Protein AF-A0A9D4JFH5-F1 (afdb_monomer_lite)

Sequence (151 aa):
MKYNIVRPLDNI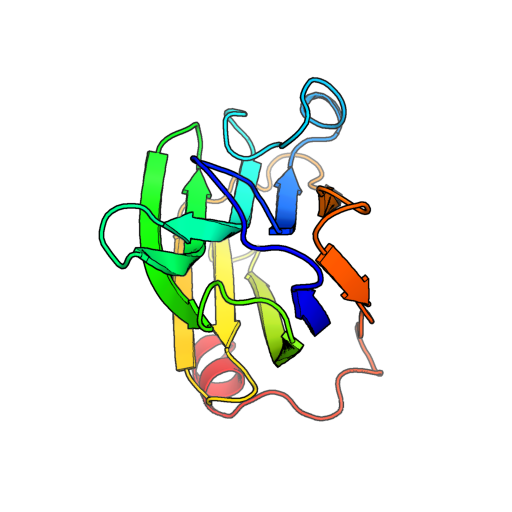NFVFEVAVSRRGDIDHNYYVYDQPNAWSFCGQHCDDHKQVCVWCRQNGYNLAHLPLSLNTSGTVLNRTFGFLLDTDRHAFSVFDVTRNRALHTFTEVDYSAGLWPVFGCHWPSKVKLEMALLTGKDISQLGEVVQQNGA

Foldseek 3Di:
DKKFFQAFDDDFFWAKKKKKFDPVQPPPDLDRLLPQQIWIWTWTQDPVVRAIKIFTGHNHDTDFIDHDWGRHHGDMDDWDKDWDDDPPQLKIWIAGLVVLGTGDIDGNNDVVDDIDIDMHGDDVVGMDDDDDDADDPRCPDDRPNNVVVVD

pLDDT: mean 90.67, std 9.84, range [46.12, 97.81]

Radius of gyration: 15.11 Å; chains: 1; bounding box: 34×38×38 Å

Structure (mmCIF, N/CA/C/O backbone):
data_AF-A0A9D4JFH5-F1
#
_entry.id   AF-A0A9D4JFH5-F1
#
loop_
_atom_site.group_PDB
_atom_site.id
_atom_site.type_symbol
_atom_site.label_atom_id
_atom_site.label_alt_id
_atom_site.label_comp_id
_atom_site.label_asym_id
_atom_site.label_entity_id
_atom_site.label_seq_id
_atom_site.pdbx_PDB_ins_code
_atom_site.Cartn_x
_atom_site.Cartn_y
_atom_site.Cartn_z
_atom_site.occupancy
_atom_site.B_iso_or_equiv
_atom_site.auth_seq_id
_atom_site.auth_comp_id
_atom_site.auth_asym_id
_atom_site.auth_atom_id
_atom_site.pdbx_PDB_model_num
ATOM 1 N N . MET A 1 1 ? -4.722 -7.928 6.842 1.00 90.69 1 MET A N 1
ATOM 2 C CA . MET A 1 1 ? -4.348 -6.720 7.607 1.00 90.69 1 MET A CA 1
ATOM 3 C C . MET A 1 1 ? -5.520 -6.280 8.465 1.00 90.69 1 MET A C 1
ATOM 5 O O . MET A 1 1 ? -6.624 -6.106 7.955 1.00 90.69 1 MET A O 1
ATOM 9 N N . LYS A 1 2 ? -5.276 -6.061 9.755 1.00 94.56 2 LYS A N 1
ATOM 10 C CA . LYS A 1 2 ? -6.262 -5.526 10.692 1.00 94.56 2 LYS A CA 1
ATOM 11 C C . LYS A 1 2 ? -5.688 -4.295 11.375 1.00 94.56 2 LYS A C 1
ATOM 13 O O . LYS A 1 2 ? -4.565 -4.355 11.859 1.00 94.56 2 LYS A O 1
ATOM 18 N N . TYR A 1 3 ? -6.445 -3.206 11.455 1.00 95.62 3 TYR A N 1
ATOM 19 C CA . TYR A 1 3 ? -6.070 -2.102 12.336 1.00 95.62 3 TYR A CA 1
ATOM 20 C C . TYR A 1 3 ? -7.234 -1.571 13.151 1.00 95.62 3 TYR A C 1
ATOM 22 O O . TYR A 1 3 ? -8.400 -1.717 12.787 1.00 95.62 3 TYR A O 1
ATOM 30 N N . ASN A 1 4 ? -6.884 -0.923 14.254 1.00 97.00 4 ASN A N 1
ATOM 31 C CA . ASN A 1 4 ? -7.772 -0.165 15.108 1.00 97.00 4 ASN A CA 1
ATOM 32 C C . ASN A 1 4 ? -7.215 1.250 15.307 1.00 97.00 4 ASN A C 1
ATOM 34 O O . ASN A 1 4 ? -6.053 1.417 15.684 1.00 97.00 4 ASN A O 1
ATOM 38 N N . ILE A 1 5 ? -8.054 2.255 15.065 1.00 96.81 5 ILE A N 1
ATOM 39 C CA . ILE A 1 5 ? -7.758 3.649 15.397 1.00 96.81 5 ILE A CA 1
ATOM 40 C C . ILE A 1 5 ? -8.104 3.850 16.870 1.00 96.81 5 ILE A C 1
ATOM 42 O O . ILE A 1 5 ? -9.270 3.873 17.249 1.00 96.81 5 ILE A O 1
ATOM 46 N N . VAL A 1 6 ? -7.085 4.008 17.707 1.00 96.94 6 VAL A N 1
ATOM 47 C CA . VAL A 1 6 ? -7.230 4.292 19.141 1.00 96.94 6 VAL A CA 1
ATOM 48 C C . VAL A 1 6 ? -7.473 5.782 19.357 1.00 96.94 6 VAL A C 1
ATOM 50 O O . VAL A 1 6 ? -8.272 6.171 20.207 1.00 96.94 6 VAL A O 1
ATOM 53 N N . ARG A 1 7 ? -6.814 6.633 18.566 1.00 95.50 7 ARG A N 1
ATOM 54 C CA . ARG A 1 7 ? -7.006 8.088 18.565 1.00 95.50 7 ARG A CA 1
ATOM 55 C C . ARG A 1 7 ? -7.058 8.591 17.126 1.00 95.50 7 ARG A C 1
ATOM 57 O O . ARG A 1 7 ? -6.285 8.072 16.320 1.00 95.50 7 ARG A O 1
ATOM 64 N N . PRO A 1 8 ? -7.909 9.583 16.808 1.00 93.81 8 PRO A N 1
ATOM 65 C CA . PRO A 1 8 ? -7.945 10.170 15.477 1.00 93.81 8 PRO A CA 1
ATOM 66 C C . PRO A 1 8 ? -6.552 10.604 15.018 1.00 93.81 8 PRO A C 1
ATOM 68 O O . PRO A 1 8 ? -5.754 11.149 15.788 1.00 93.81 8 PRO A O 1
ATOM 71 N N . LEU A 1 9 ? -6.265 10.318 13.758 1.00 92.94 9 LEU A N 1
ATOM 72 C CA . LEU A 1 9 ? -5.077 10.784 13.065 1.00 92.94 9 LEU A CA 1
ATOM 73 C C . LEU A 1 9 ? -5.242 12.271 12.752 1.00 92.94 9 LEU A C 1
ATOM 75 O O . LEU A 1 9 ? -6.346 12.721 12.450 1.00 92.94 9 LEU A O 1
ATOM 79 N N . ASP A 1 10 ? -4.150 13.017 12.820 1.00 87.50 10 ASP A N 1
ATOM 80 C CA . ASP A 1 10 ? -4.083 14.410 12.387 1.00 87.50 10 ASP A CA 1
ATOM 81 C C . ASP A 1 10 ? -3.111 14.512 11.209 1.00 87.50 10 ASP A C 1
ATOM 83 O O . ASP A 1 10 ? -2.289 13.619 10.995 1.00 87.50 10 ASP A O 1
ATOM 87 N N . ASN A 1 11 ? -3.206 15.591 10.430 1.00 82.31 11 ASN A N 1
ATOM 88 C CA . ASN A 1 11 ? -2.299 15.858 9.312 1.00 82.31 11 ASN A CA 1
ATOM 89 C C . ASN A 1 11 ? -2.137 14.639 8.374 1.00 82.31 11 ASN A C 1
ATOM 91 O O . ASN A 1 11 ? -3.008 13.780 8.247 1.00 82.31 11 ASN A O 1
ATOM 95 N N . ILE A 1 12 ? -0.972 14.532 7.744 1.00 77.81 12 ILE A N 1
ATOM 96 C CA . ILE A 1 12 ? -0.580 13.483 6.801 1.00 77.81 12 ILE A CA 1
ATOM 97 C C . ILE A 1 12 ? 0.012 12.287 7.592 1.00 77.81 12 ILE A C 1
ATOM 99 O O . ILE A 1 12 ? 1.104 11.789 7.331 1.00 77.81 12 ILE A O 1
ATOM 103 N N . ASN A 1 13 ? -0.677 11.825 8.645 1.00 85.12 13 ASN A N 1
ATOM 104 C CA . ASN A 1 13 ? -0.245 10.659 9.427 1.00 85.12 13 ASN A CA 1
ATOM 105 C C . ASN A 1 13 ? -0.471 9.350 8.641 1.00 85.12 13 ASN A C 1
ATOM 107 O O . ASN A 1 13 ? -1.605 8.995 8.306 1.00 85.12 13 ASN A O 1
ATOM 111 N N . PHE A 1 14 ? 0.611 8.608 8.387 1.00 90.56 14 PHE A N 1
ATOM 112 C CA . PHE A 1 14 ? 0.567 7.246 7.844 1.00 90.56 14 PHE A CA 1
ATOM 113 C C . PHE A 1 14 ? -0.006 6.252 8.856 1.00 90.56 14 PHE A C 1
ATOM 115 O O . PHE A 1 14 ? 0.190 6.389 10.048 1.00 90.56 14 PHE A O 1
ATOM 122 N N . VAL A 1 15 ? -0.697 5.224 8.397 1.00 94.81 15 VAL A N 1
ATOM 123 C CA . VAL A 1 15 ? -1.150 4.089 9.213 1.00 94.81 15 VAL A CA 1
ATOM 124 C C . VAL A 1 15 ? -0.210 2.9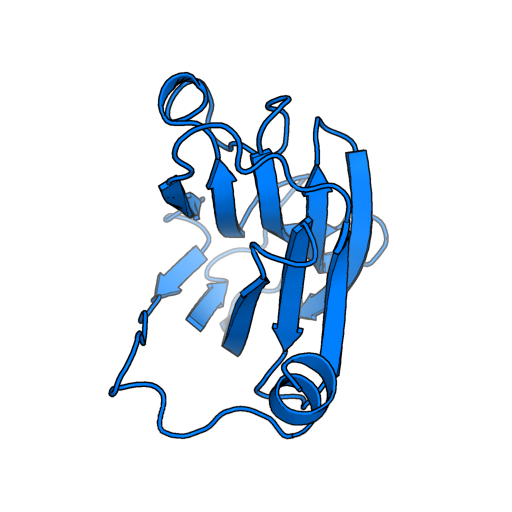18 8.971 1.00 94.81 15 VAL A C 1
ATOM 126 O O . VAL A 1 15 ? 0.315 2.319 9.909 1.00 94.81 15 VAL A O 1
ATOM 129 N N . PHE A 1 16 ? 0.026 2.635 7.694 1.00 95.31 16 PHE A N 1
ATOM 130 C CA . PHE A 1 16 ? 0.882 1.562 7.232 1.00 95.31 16 PHE A CA 1
ATOM 131 C C . PHE A 1 16 ? 1.479 1.888 5.866 1.00 95.31 16 PHE A C 1
ATOM 133 O O . PHE A 1 16 ? 0.913 2.691 5.121 1.00 95.31 16 PHE A O 1
ATOM 140 N N . GLU A 1 17 ? 2.550 1.188 5.518 1.00 95.50 17 GLU A N 1
ATOM 141 C CA . GLU A 1 17 ? 3.143 1.163 4.186 1.00 95.50 17 GLU A CA 1
ATOM 142 C C . GLU A 1 17 ? 3.454 -0.287 3.795 1.00 95.50 17 GLU A C 1
ATOM 144 O O . GLU A 1 17 ? 3.934 -1.070 4.610 1.00 95.50 17 GLU A O 1
ATOM 149 N N . VAL A 1 18 ? 3.155 -0.655 2.554 1.00 96.38 18 VAL A N 1
ATOM 150 C CA . VAL A 1 18 ? 3.622 -1.878 1.905 1.00 96.38 18 VAL A CA 1
ATOM 151 C C . VAL A 1 18 ? 4.214 -1.465 0.571 1.00 96.38 18 VAL A C 1
ATOM 153 O O . VAL A 1 18 ? 3.518 -0.879 -0.255 1.00 96.38 18 VAL A O 1
ATOM 156 N N . ALA A 1 19 ? 5.488 -1.747 0.351 1.00 96.12 19 ALA A N 1
ATOM 157 C CA . ALA A 1 19 ? 6.176 -1.302 -0.851 1.00 96.12 19 ALA A CA 1
ATOM 158 C C . ALA A 1 19 ? 7.162 -2.352 -1.353 1.00 96.12 19 ALA A C 1
ATOM 160 O O . ALA A 1 19 ? 7.481 -3.319 -0.660 1.00 96.12 19 ALA A O 1
ATOM 161 N N . VAL A 1 20 ? 7.668 -2.131 -2.560 1.00 96.50 20 VAL A N 1
ATOM 162 C CA . VAL A 1 20 ? 8.887 -2.774 -3.051 1.00 96.50 20 VAL A CA 1
ATOM 163 C C . VAL A 1 20 ? 9.898 -1.687 -3.368 1.00 96.50 20 VAL A C 1
ATOM 165 O O . VAL A 1 20 ? 9.542 -0.676 -3.973 1.00 96.50 20 VAL A O 1
ATOM 168 N N . SER A 1 21 ? 11.130 -1.862 -2.894 1.00 96.25 21 SER A N 1
ATOM 169 C CA . SER A 1 21 ? 12.177 -0.848 -3.032 1.00 96.25 21 SER A CA 1
ATOM 170 C C . SER A 1 21 ? 13.572 -1.458 -3.165 1.00 96.25 21 SER A C 1
ATOM 172 O O . SER A 1 21 ? 13.792 -2.642 -2.884 1.00 96.25 21 SER A O 1
ATOM 174 N N . ARG A 1 22 ? 14.542 -0.649 -3.591 1.00 94.75 22 ARG A N 1
ATOM 175 C CA . ARG A 1 22 ? 15.962 -1.011 -3.557 1.00 94.75 22 ARG A CA 1
ATOM 176 C C . ARG A 1 22 ? 16.445 -1.046 -2.115 1.00 94.75 22 ARG A C 1
ATOM 178 O O . ARG A 1 22 ? 16.057 -0.226 -1.294 1.00 94.75 22 ARG A O 1
ATOM 185 N N . ARG A 1 23 ? 17.375 -1.956 -1.813 1.00 93.62 23 ARG A N 1
ATOM 186 C CA . ARG A 1 23 ? 17.942 -2.071 -0.459 1.00 93.62 23 ARG A CA 1
ATOM 187 C C . ARG A 1 23 ? 18.556 -0.762 0.041 1.00 93.62 23 ARG A C 1
ATOM 189 O O . ARG A 1 23 ? 18.445 -0.466 1.220 1.00 93.62 23 ARG A O 1
ATOM 196 N N . GLY A 1 24 ? 19.208 -0.022 -0.854 1.00 91.88 24 GLY A N 1
ATOM 197 C CA . GLY A 1 24 ? 19.840 1.255 -0.534 1.00 91.88 24 GLY A CA 1
ATOM 198 C C . GLY A 1 24 ? 18.862 2.405 -0.311 1.00 91.88 24 GLY A C 1
ATOM 199 O O . GLY A 1 24 ? 19.313 3.451 0.109 1.00 91.88 24 GLY A O 1
ATOM 200 N N . ASP A 1 25 ? 17.568 2.224 -0.570 1.00 91.81 25 ASP A N 1
ATOM 201 C CA . ASP A 1 25 ? 16.541 3.257 -0.393 1.00 91.81 25 ASP A CA 1
ATOM 202 C C . ASP A 1 25 ? 15.711 3.012 0.891 1.00 91.81 25 ASP A C 1
ATOM 204 O O . ASP A 1 25 ? 14.837 3.799 1.249 1.00 91.81 25 ASP A O 1
ATOM 208 N N . ILE A 1 26 ? 15.959 1.901 1.594 1.00 93.06 26 ILE A N 1
ATOM 209 C CA . ILE A 1 26 ? 15.233 1.490 2.804 1.00 93.06 26 ILE A CA 1
ATOM 210 C C . ILE A 1 26 ? 15.922 2.074 4.047 1.00 93.06 26 ILE A C 1
ATOM 212 O O . ILE A 1 26 ? 17.142 2.200 4.089 1.00 93.06 26 ILE A O 1
ATOM 216 N N . ASP A 1 27 ? 15.131 2.420 5.065 1.00 88.25 27 ASP A N 1
ATOM 217 C CA . ASP A 1 27 ? 15.565 2.967 6.364 1.00 88.25 27 ASP A CA 1
ATOM 218 C C . ASP A 1 27 ? 16.255 4.347 6.317 1.00 88.25 27 ASP A C 1
ATOM 220 O O . ASP A 1 27 ? 16.785 4.818 7.323 1.00 88.25 27 ASP A O 1
ATOM 224 N N . HIS A 1 28 ? 16.205 5.045 5.180 1.00 87.19 28 HIS A N 1
ATOM 225 C CA . HIS A 1 28 ? 16.680 6.430 5.066 1.00 87.19 28 HIS A CA 1
ATOM 226 C C . HIS A 1 28 ? 15.701 7.461 5.641 1.00 87.19 28 HIS A C 1
ATOM 228 O O . HIS A 1 28 ? 16.118 8.534 6.071 1.00 87.19 28 HIS A O 1
ATOM 234 N N . ASN A 1 29 ? 14.410 7.131 5.662 1.00 85.44 29 ASN A N 1
ATOM 235 C CA . ASN A 1 29 ? 13.317 7.969 6.146 1.00 85.44 29 ASN A CA 1
ATOM 236 C C . ASN A 1 29 ? 12.257 7.100 6.839 1.00 85.44 29 ASN A C 1
ATOM 238 O O . ASN A 1 29 ? 12.330 5.873 6.846 1.00 85.44 29 ASN A O 1
ATOM 242 N N . TYR A 1 30 ? 11.227 7.740 7.401 1.00 85.88 30 TYR A N 1
ATOM 243 C CA . TYR A 1 30 ? 10.083 7.038 7.995 1.00 85.88 30 TYR A CA 1
ATOM 244 C C . TYR A 1 30 ? 9.235 6.253 6.985 1.00 85.88 30 TYR A C 1
ATOM 246 O O . TYR A 1 30 ? 8.366 5.503 7.411 1.00 85.88 30 TYR A O 1
ATOM 254 N N . TYR A 1 31 ? 9.428 6.461 5.687 1.00 89.94 31 TYR A N 1
ATOM 255 C CA . TYR A 1 31 ? 8.698 5.823 4.596 1.00 89.94 31 TYR A CA 1
ATOM 256 C C . TYR A 1 31 ? 9.598 5.741 3.365 1.00 89.94 31 TYR A C 1
ATOM 258 O O . TYR A 1 31 ? 10.596 6.460 3.291 1.00 89.94 31 TYR A O 1
ATOM 266 N N . VAL A 1 32 ? 9.229 4.901 2.396 1.00 93.94 32 VAL A N 1
ATOM 267 C CA . VAL A 1 32 ? 9.999 4.740 1.150 1.00 93.94 32 VAL A CA 1
ATOM 268 C C . VAL A 1 32 ? 9.336 5.361 -0.075 1.00 93.94 32 VAL A C 1
ATOM 270 O O . VAL A 1 32 ? 9.988 5.467 -1.103 1.00 93.94 32 VAL A O 1
ATOM 273 N N . TYR A 1 33 ? 8.067 5.785 -0.019 1.00 91.00 33 TYR A N 1
ATOM 274 C CA . TYR A 1 33 ? 7.351 6.260 -1.219 1.00 91.00 33 TYR A CA 1
ATOM 275 C C . TYR A 1 33 ? 7.997 7.455 -1.951 1.00 91.00 33 TYR A C 1
ATOM 277 O O . TYR A 1 33 ? 7.675 7.696 -3.117 1.00 91.00 33 TYR A O 1
ATOM 285 N N . ASP A 1 34 ? 8.838 8.240 -1.272 1.00 92.38 34 ASP A N 1
ATOM 286 C CA . ASP A 1 34 ? 9.562 9.382 -1.841 1.00 92.38 34 ASP A CA 1
ATOM 287 C C . ASP A 1 34 ? 10.881 8.985 -2.515 1.00 92.38 34 ASP A C 1
ATOM 289 O O . ASP A 1 34 ? 11.504 9.811 -3.178 1.00 92.38 34 ASP A O 1
ATOM 293 N N . GLN A 1 35 ? 11.289 7.723 -2.380 1.00 93.94 35 GLN A N 1
ATOM 294 C CA . GLN A 1 35 ? 12.510 7.215 -2.976 1.00 93.94 35 GLN A CA 1
ATOM 295 C C . GLN A 1 35 ? 12.304 6.931 -4.472 1.00 93.94 35 GLN A C 1
ATOM 297 O O . GLN A 1 35 ? 11.244 6.429 -4.868 1.00 93.94 35 GLN A O 1
ATOM 302 N N . PRO A 1 36 ? 13.315 7.195 -5.321 1.00 90.50 36 PRO A N 1
ATOM 303 C CA . PRO A 1 36 ? 13.188 7.042 -6.770 1.00 90.50 36 PRO A CA 1
ATOM 304 C C . PRO A 1 36 ? 12.825 5.625 -7.221 1.00 90.50 36 PRO A C 1
ATOM 306 O O . PRO A 1 36 ? 12.092 5.461 -8.194 1.00 90.50 36 PRO A O 1
ATOM 309 N N . ASN A 1 37 ? 13.313 4.606 -6.509 1.00 92.62 37 ASN A N 1
ATOM 310 C CA . ASN A 1 37 ? 13.132 3.202 -6.874 1.00 92.62 37 ASN A CA 1
ATOM 311 C C . ASN A 1 37 ? 12.172 2.476 -5.927 1.00 92.62 37 ASN A C 1
ATOM 313 O O . ASN A 1 37 ? 12.379 1.300 -5.618 1.00 92.62 37 ASN A O 1
ATOM 317 N N . ALA A 1 38 ? 11.152 3.186 -5.441 1.00 95.44 38 ALA A N 1
ATOM 318 C CA . ALA A 1 38 ? 10.128 2.636 -4.571 1.00 95.44 38 ALA A CA 1
ATOM 319 C C . ALA A 1 38 ? 8.736 2.744 -5.198 1.00 95.44 38 ALA A C 1
ATOM 321 O O . ALA A 1 38 ? 8.309 3.809 -5.648 1.00 95.44 38 ALA A O 1
ATOM 322 N N . TRP A 1 39 ? 7.998 1.638 -5.138 1.00 97.25 39 TRP A N 1
ATOM 323 C CA . TRP A 1 39 ? 6.584 1.568 -5.498 1.00 97.25 39 TRP A CA 1
ATOM 324 C C . TRP A 1 39 ? 5.795 1.214 -4.248 1.00 97.25 39 TRP A C 1
ATOM 326 O O . TRP A 1 39 ? 5.930 0.113 -3.709 1.00 97.25 39 TRP A O 1
ATOM 336 N N . SER A 1 40 ? 5.017 2.173 -3.756 1.00 97.44 40 S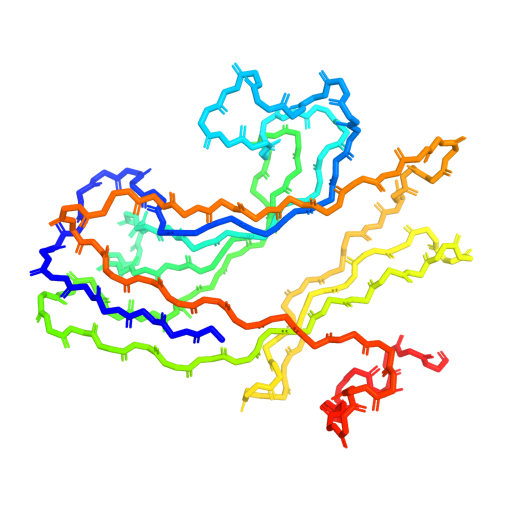ER A N 1
ATOM 337 C CA . SER A 1 40 ? 4.453 2.142 -2.410 1.00 97.44 40 SER A CA 1
ATOM 338 C C . SER A 1 40 ? 2.933 2.155 -2.423 1.00 97.44 40 SER A C 1
ATOM 340 O O . SER A 1 40 ? 2.295 2.979 -3.078 1.00 97.44 40 SER A O 1
ATOM 342 N N . PHE A 1 41 ? 2.351 1.247 -1.650 1.00 97.81 41 PHE A N 1
ATOM 343 C CA . PHE A 1 41 ? 0.950 1.223 -1.279 1.00 97.81 41 PHE A CA 1
ATOM 344 C C . PHE A 1 41 ? 0.823 1.517 0.215 1.00 97.81 41 PHE A C 1
ATOM 346 O O . PHE A 1 41 ? 1.342 0.781 1.051 1.00 97.81 41 PHE A O 1
ATOM 353 N N . CYS A 1 42 ? 0.105 2.568 0.590 1.00 96.56 42 CYS A N 1
ATOM 354 C CA . CYS A 1 42 ? 0.044 2.992 1.985 1.00 96.56 42 CYS A CA 1
ATOM 355 C C . CYS A 1 42 ? -1.353 3.422 2.414 1.00 96.56 42 CYS A C 1
ATOM 357 O O . CYS A 1 42 ? -2.162 3.888 1.616 1.00 96.56 42 CYS A O 1
ATOM 359 N N . GLY A 1 43 ? -1.641 3.264 3.704 1.00 96.25 43 GLY A N 1
ATOM 360 C CA . GLY A 1 43 ? -2.818 3.837 4.347 1.00 96.25 43 GLY A CA 1
ATOM 361 C C . GLY A 1 43 ? -2.436 5.126 5.055 1.00 96.25 43 GLY A C 1
ATOM 362 O O . GLY A 1 43 ? -1.442 5.152 5.774 1.00 96.25 43 GLY A O 1
ATOM 363 N N . GLN A 1 44 ? -3.217 6.188 4.892 1.00 95.31 44 GLN A N 1
ATOM 364 C CA . GLN A 1 44 ? -2.921 7.491 5.484 1.00 95.31 44 GLN A CA 1
ATOM 365 C C . GLN A 1 44 ? -4.191 8.320 5.681 1.00 95.31 44 GLN A C 1
ATOM 367 O O . GLN A 1 44 ? -5.139 8.211 4.901 1.00 95.31 44 GLN A O 1
ATOM 372 N N . HIS A 1 45 ? -4.201 9.175 6.705 1.00 95.50 45 HIS A N 1
ATOM 373 C CA . HIS A 1 45 ? -5.225 10.208 6.833 1.00 95.50 45 HIS A CA 1
ATOM 374 C C . HIS A 1 45 ? -5.199 11.166 5.633 1.00 95.50 45 HIS A C 1
ATOM 376 O O . HIS A 1 45 ? -4.169 11.743 5.297 1.00 95.50 45 HIS A O 1
ATOM 382 N N . CYS A 1 46 ? -6.344 11.299 4.971 1.00 94.69 46 CYS A N 1
ATOM 383 C CA . CYS A 1 46 ? -6.535 12.134 3.798 1.00 94.69 46 CYS A CA 1
ATOM 384 C C . CYS A 1 46 ? -7.346 13.367 4.175 1.00 94.69 46 CYS A C 1
ATOM 386 O O . CYS A 1 46 ? -8.496 13.248 4.606 1.00 94.69 46 CYS A O 1
ATOM 388 N N . ASP A 1 47 ? -6.766 14.543 3.951 1.00 90.50 47 ASP A N 1
ATOM 389 C CA . ASP A 1 47 ? -7.424 15.809 4.253 1.00 90.50 47 ASP A CA 1
ATOM 390 C C . ASP A 1 47 ? -8.590 16.120 3.309 1.00 90.50 47 ASP A C 1
ATOM 392 O O . ASP A 1 47 ? -9.525 16.792 3.738 1.00 90.50 47 ASP A O 1
ATOM 396 N N . ASP A 1 48 ? -8.597 15.600 2.082 1.00 91.12 48 ASP A N 1
ATOM 397 C CA . ASP A 1 48 ? -9.702 15.821 1.137 1.00 91.12 48 ASP A CA 1
ATOM 398 C C . ASP A 1 48 ? -10.961 15.070 1.576 1.00 91.12 48 ASP A C 1
ATOM 400 O O . ASP A 1 48 ? -12.061 15.616 1.613 1.00 91.12 48 ASP A O 1
ATOM 404 N N . HIS A 1 49 ? -10.790 13.809 1.974 1.00 94.25 49 HIS A N 1
ATOM 405 C CA . HIS A 1 49 ? -11.894 12.936 2.357 1.00 94.25 49 HIS A CA 1
ATOM 406 C C . HIS A 1 49 ? -12.186 12.923 3.865 1.00 94.25 49 HIS A C 1
ATOM 408 O O . HIS A 1 49 ? -13.147 12.280 4.288 1.00 94.25 49 HIS A O 1
ATOM 414 N N . LYS A 1 50 ? -11.343 13.568 4.684 1.00 93.12 50 LYS A N 1
ATOM 415 C CA . LYS A 1 50 ? -11.413 13.575 6.161 1.00 93.12 50 LYS A CA 1
ATOM 416 C C . LYS A 1 50 ? -11.468 12.172 6.782 1.00 93.12 50 LYS A C 1
ATOM 418 O O . LYS A 1 50 ? -12.129 11.936 7.793 1.00 93.12 50 LYS A O 1
ATOM 423 N N . GLN A 1 51 ? -10.781 11.216 6.163 1.00 96.06 51 GLN A N 1
ATOM 424 C CA . GLN A 1 51 ? -10.812 9.803 6.543 1.00 96.06 51 GLN A CA 1
ATOM 425 C C . GLN A 1 51 ? -9.489 9.113 6.191 1.00 96.06 51 GLN A C 1
ATOM 427 O O . GLN A 1 51 ? -8.627 9.711 5.548 1.00 96.06 51 GLN A O 1
ATOM 432 N N . VAL A 1 52 ? -9.307 7.852 6.586 1.00 97.06 52 VAL A N 1
ATOM 433 C CA . VAL A 1 52 ? -8.153 7.068 6.126 1.00 97.06 52 VAL A CA 1
ATOM 434 C C . VAL A 1 52 ? -8.395 6.653 4.680 1.00 97.06 52 VAL A C 1
ATOM 436 O O . VAL A 1 52 ? -9.421 6.046 4.368 1.00 97.06 52 VAL A O 1
ATOM 439 N N . CYS A 1 53 ? -7.447 6.964 3.804 1.00 97.31 53 CYS A N 1
ATOM 440 C CA . CYS A 1 53 ? -7.424 6.514 2.417 1.00 97.31 53 CYS A CA 1
ATOM 441 C C . CYS A 1 53 ? -6.229 5.595 2.177 1.00 97.31 53 CYS A C 1
ATOM 443 O O . CYS A 1 53 ? -5.199 5.720 2.841 1.00 97.31 53 CYS A O 1
ATOM 445 N N . VAL A 1 54 ? -6.372 4.691 1.213 1.00 97.25 54 VAL A N 1
ATOM 446 C CA . VAL A 1 54 ? -5.227 4.028 0.592 1.00 97.25 54 VAL A CA 1
ATOM 447 C C . VAL A 1 54 ? -4.663 4.907 -0.510 1.00 97.25 54 VAL A C 1
ATOM 449 O O . VAL A 1 54 ? -5.426 5.588 -1.193 1.00 97.25 54 VAL A O 1
ATOM 452 N N . TRP A 1 55 ? -3.354 4.852 -0.705 1.00 97.31 55 TRP A N 1
ATOM 453 C CA . TRP A 1 55 ? -2.626 5.572 -1.738 1.00 97.31 55 TRP A CA 1
ATOM 454 C C . TRP A 1 55 ? -1.664 4.622 -2.440 1.00 97.31 55 TRP A C 1
ATOM 456 O O . TRP A 1 55 ? -1.049 3.783 -1.790 1.00 97.31 55 TRP A O 1
ATOM 466 N N . CYS A 1 56 ? -1.526 4.782 -3.751 1.00 97.81 56 CYS A N 1
ATOM 467 C CA . CYS A 1 56 ? -0.453 4.204 -4.552 1.00 97.81 56 CYS A CA 1
ATOM 468 C C . CYS A 1 56 ? 0.470 5.348 -4.975 1.00 97.81 56 CYS A C 1
ATOM 470 O O . CYS A 1 56 ? -0.000 6.343 -5.539 1.00 97.81 56 CYS A O 1
ATOM 472 N N . ARG A 1 57 ? 1.756 5.238 -4.644 1.00 96.56 57 ARG A N 1
ATOM 473 C CA . ARG A 1 57 ? 2.745 6.309 -4.769 1.00 96.56 57 ARG A CA 1
ATOM 474 C C . ARG A 1 57 ? 4.061 5.796 -5.330 1.00 96.56 57 ARG A C 1
ATOM 476 O O . ARG A 1 57 ? 4.440 4.655 -5.073 1.00 96.56 57 ARG A O 1
ATOM 483 N N . GLN A 1 58 ? 4.754 6.662 -6.055 1.00 95.44 58 GLN A N 1
ATOM 484 C CA . GLN A 1 58 ? 6.072 6.383 -6.619 1.00 95.44 58 GLN A CA 1
ATOM 485 C C . GLN A 1 58 ? 6.857 7.688 -6.729 1.00 95.44 58 GLN A C 1
ATOM 487 O O . GLN A 1 58 ? 6.323 8.670 -7.248 1.00 95.44 58 GLN A O 1
ATOM 492 N N . ASN A 1 59 ? 8.111 7.697 -6.266 1.00 92.00 59 ASN A N 1
ATOM 493 C CA . ASN A 1 59 ? 9.018 8.845 -6.382 1.00 92.00 59 ASN A CA 1
ATOM 494 C C . ASN A 1 59 ? 8.378 10.171 -5.906 1.00 92.00 59 ASN A C 1
ATOM 496 O O . ASN A 1 59 ? 8.437 11.199 -6.577 1.00 92.00 59 ASN A O 1
ATOM 500 N 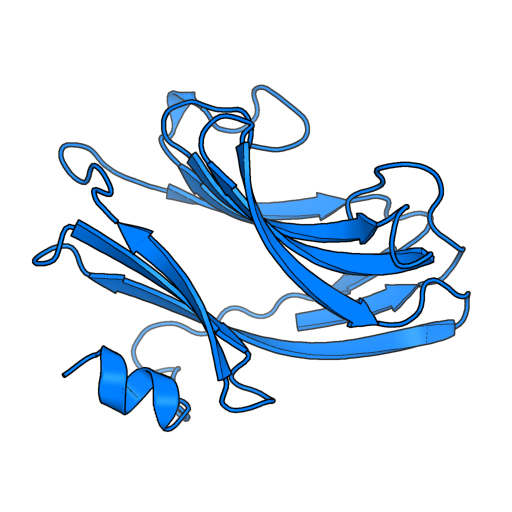N . GLY A 1 60 ? 7.654 10.118 -4.785 1.00 91.06 60 GLY A N 1
ATOM 501 C CA . GLY A 1 60 ? 6.966 11.270 -4.192 1.00 91.06 60 GLY A CA 1
ATOM 502 C C . GLY A 1 60 ? 5.624 11.646 -4.835 1.00 91.06 60 GLY A C 1
ATOM 503 O O . GLY A 1 60 ? 4.895 12.464 -4.272 1.00 91.06 60 GLY A O 1
ATOM 504 N N . TYR A 1 61 ? 5.245 11.038 -5.962 1.00 93.94 61 TYR A N 1
ATOM 505 C CA . TYR A 1 61 ? 3.984 11.320 -6.647 1.00 93.94 61 TYR A CA 1
ATOM 506 C C . TYR A 1 61 ? 2.831 10.451 -6.141 1.00 93.94 61 TYR A C 1
ATOM 508 O O . TYR A 1 61 ? 2.994 9.268 -5.842 1.00 93.94 61 TYR A O 1
ATOM 516 N N . ASN A 1 62 ? 1.633 11.042 -6.109 1.00 94.88 62 ASN A N 1
ATOM 517 C CA . ASN A 1 62 ? 0.373 10.345 -5.861 1.00 94.88 62 ASN A CA 1
ATOM 518 C C . ASN A 1 62 ? -0.215 9.866 -7.190 1.00 94.88 62 ASN A C 1
ATOM 520 O O . ASN A 1 62 ? -0.629 10.691 -7.999 1.00 94.88 62 ASN A O 1
ATOM 524 N N . LEU A 1 63 ? -0.277 8.552 -7.404 1.00 96.25 63 LEU A N 1
ATOM 525 C CA . LEU A 1 63 ? -0.774 7.974 -8.659 1.00 96.25 63 LEU A CA 1
ATOM 526 C C . LEU A 1 63 ? -2.258 7.609 -8.579 1.00 96.25 63 LEU A C 1
ATOM 528 O O . LEU A 1 63 ? -3.019 7.832 -9.515 1.00 96.25 63 LEU A O 1
ATOM 532 N N . ALA A 1 64 ? -2.679 7.051 -7.446 1.00 95.62 64 ALA A N 1
ATOM 533 C CA . ALA A 1 64 ? -4.068 6.698 -7.185 1.00 95.62 64 ALA A CA 1
ATOM 534 C C . ALA A 1 64 ? -4.353 6.755 -5.685 1.00 95.62 64 ALA A C 1
ATOM 536 O O . ALA A 1 64 ? -3.469 6.483 -4.871 1.00 95.62 64 ALA A O 1
ATOM 537 N N . HIS A 1 65 ? -5.591 7.068 -5.303 1.00 95.44 65 HIS A N 1
ATOM 538 C CA . HIS A 1 65 ? -6.013 6.980 -3.908 1.00 95.44 65 HIS A CA 1
ATOM 539 C C . HIS A 1 65 ? -7.515 6.751 -3.767 1.00 95.44 65 HIS A C 1
ATOM 541 O O . HIS A 1 65 ? -8.295 7.150 -4.631 1.00 95.44 65 HIS A O 1
ATOM 547 N N . LEU A 1 66 ? -7.918 6.082 -2.685 1.00 96.31 66 LEU A N 1
ATOM 548 C CA . LEU A 1 66 ? -9.312 5.728 -2.429 1.00 96.31 66 LEU A CA 1
ATOM 549 C C . LEU A 1 66 ? -9.635 5.714 -0.928 1.00 96.31 66 LEU A C 1
ATOM 551 O O . LEU A 1 66 ? -8.804 5.277 -0.128 1.00 96.31 66 LEU A O 1
ATOM 555 N N . PRO A 1 67 ? -10.867 6.086 -0.540 1.00 96.38 67 PRO A N 1
ATOM 556 C CA . PRO A 1 67 ? -11.407 5.855 0.799 1.00 96.38 67 PRO A CA 1
ATOM 557 C C . PRO A 1 67 ? -11.210 4.428 1.324 1.00 96.38 67 PRO A C 1
ATOM 559 O O . PRO A 1 67 ? -11.589 3.459 0.660 1.00 96.38 67 PRO A O 1
ATOM 562 N N . LEU A 1 68 ? -10.699 4.297 2.552 1.00 96.62 68 LEU A N 1
ATOM 563 C CA . LEU A 1 68 ? -10.496 3.009 3.222 1.00 96.62 68 LEU A CA 1
ATOM 564 C C . LEU A 1 68 ? -11.388 2.836 4.455 1.00 96.62 68 LEU A C 1
ATOM 566 O O . LEU A 1 68 ? -12.140 1.861 4.543 1.00 96.62 68 LEU A O 1
ATOM 570 N N . SER A 1 69 ? -11.304 3.764 5.408 1.00 97.19 69 SER A N 1
ATOM 571 C CA . SER A 1 69 ? -12.107 3.756 6.634 1.00 97.19 69 SER A CA 1
ATOM 572 C C . SER A 1 69 ? -12.285 5.159 7.188 1.00 97.19 69 SER A C 1
ATOM 574 O O . SER A 1 69 ? -11.502 6.054 6.883 1.00 97.19 69 SER A O 1
ATOM 576 N N . LEU A 1 70 ? -13.233 5.313 8.111 1.00 97.12 70 LEU A N 1
ATOM 577 C CA . LEU A 1 70 ? -13.327 6.502 8.956 1.00 97.12 70 LEU A CA 1
ATOM 578 C C . LEU A 1 70 ? -12.028 6.730 9.749 1.00 97.12 70 LEU A C 1
ATOM 580 O O . LEU A 1 70 ? -11.269 5.790 10.000 1.00 97.12 70 LEU A O 1
ATOM 584 N N . ASN A 1 71 ? -11.794 7.982 10.147 1.00 96.19 71 ASN A N 1
ATOM 585 C CA . ASN A 1 71 ? -10.699 8.397 11.026 1.00 96.19 71 ASN A CA 1
ATOM 586 C C . ASN A 1 71 ? -11.228 8.782 12.421 1.00 96.19 71 ASN A C 1
ATOM 588 O O . ASN A 1 71 ? -11.062 9.904 12.893 1.00 96.19 71 ASN A O 1
ATOM 592 N N . THR A 1 72 ? -11.932 7.862 13.076 1.00 96.38 72 THR A N 1
ATOM 593 C CA . THR A 1 72 ? -12.490 8.081 14.419 1.00 96.38 72 THR A CA 1
ATOM 594 C C . THR A 1 72 ? -12.002 7.009 15.384 1.00 96.38 72 THR A C 1
ATOM 596 O O . THR A 1 72 ? -11.780 5.860 14.991 1.00 96.38 72 THR A O 1
ATOM 599 N N . SER A 1 73 ? -11.830 7.385 16.657 1.00 96.88 73 SER A N 1
ATOM 600 C CA . SER A 1 73 ? -11.463 6.438 17.716 1.00 96.88 73 SER A CA 1
ATOM 601 C C . SER A 1 73 ? -12.464 5.280 17.769 1.00 96.88 73 SER A C 1
ATOM 603 O O . SER A 1 73 ? -13.669 5.485 17.642 1.00 96.88 73 SER A O 1
ATOM 605 N N . GLY A 1 74 ? -11.956 4.060 17.913 1.00 96.38 74 GLY A N 1
ATOM 606 C CA . GLY A 1 74 ? -12.740 2.830 17.879 1.00 96.38 74 GLY A CA 1
ATOM 607 C C . GLY A 1 74 ? -12.949 2.248 16.479 1.00 96.38 74 GLY A C 1
ATOM 608 O O . GLY A 1 74 ? -13.385 1.103 16.382 1.00 96.38 74 GLY A O 1
ATOM 609 N N . THR A 1 75 ? -12.598 2.958 15.397 1.00 97.31 75 THR A N 1
ATOM 610 C CA . THR A 1 75 ? -12.692 2.398 14.039 1.00 97.31 75 THR A CA 1
ATOM 611 C C . THR A 1 75 ? -11.813 1.159 13.918 1.00 97.31 75 THR A C 1
ATOM 613 O O . THR A 1 75 ? -10.612 1.216 14.184 1.00 97.31 75 THR A O 1
ATOM 616 N N . VAL A 1 76 ? -12.404 0.047 13.479 1.00 96.69 76 VAL A N 1
ATOM 617 C CA . VAL A 1 76 ? -11.702 -1.205 13.181 1.00 96.69 76 VAL A CA 1
ATOM 618 C C . VAL A 1 76 ? -11.816 -1.495 11.691 1.00 96.69 76 VAL A C 1
ATOM 620 O O . VAL A 1 76 ? -12.912 -1.508 11.134 1.00 96.69 76 VAL A O 1
ATOM 623 N N . LEU A 1 77 ? -10.684 -1.779 11.057 1.00 96.44 77 LEU A N 1
ATOM 624 C CA . LEU A 1 77 ? -10.621 -2.292 9.698 1.00 96.44 77 LEU A CA 1
ATOM 625 C C . LEU A 1 77 ? -10.084 -3.722 9.719 1.00 96.44 77 LEU A C 1
ATOM 627 O O . LEU A 1 77 ? -9.097 -4.007 10.392 1.00 96.44 77 LEU A O 1
ATOM 631 N N . ASN A 1 78 ? -10.692 -4.594 8.916 1.00 95.75 78 ASN A N 1
ATOM 632 C CA . ASN A 1 78 ? -10.107 -5.867 8.514 1.00 95.75 78 ASN A CA 1
ATOM 633 C C . ASN A 1 78 ? -10.167 -5.987 6.982 1.00 95.75 78 ASN A C 1
ATOM 635 O O . ASN A 1 78 ? -11.257 -5.951 6.401 1.00 95.75 78 ASN A O 1
ATOM 639 N N . ARG A 1 79 ? -9.004 -6.051 6.328 1.00 94.06 79 ARG A N 1
ATOM 640 C CA . ARG A 1 79 ? -8.858 -6.125 4.867 1.00 94.06 79 ARG A CA 1
ATOM 641 C C . ARG A 1 79 ? -7.706 -7.033 4.469 1.00 94.06 79 ARG A C 1
ATOM 643 O O . ARG A 1 79 ? -6.653 -7.035 5.107 1.00 94.06 79 ARG A O 1
ATOM 650 N N . THR A 1 80 ? -7.892 -7.738 3.367 1.00 94.19 80 THR A N 1
ATOM 651 C CA . THR A 1 80 ? -6.855 -8.497 2.675 1.00 94.19 80 THR A CA 1
ATOM 652 C C . THR A 1 80 ? -6.491 -7.746 1.408 1.00 94.19 80 THR A C 1
ATOM 654 O O . THR A 1 80 ? -7.351 -7.511 0.560 1.00 94.19 80 THR A O 1
ATOM 657 N N . PHE A 1 81 ? -5.218 -7.380 1.293 1.00 94.62 81 PHE A N 1
ATOM 658 C CA . PHE A 1 81 ? -4.663 -6.803 0.077 1.00 94.62 81 PHE A CA 1
ATOM 659 C C . PHE A 1 81 ? -3.806 -7.841 -0.638 1.00 94.62 81 PHE A C 1
ATOM 661 O O . PHE A 1 81 ? -3.115 -8.627 0.010 1.00 94.62 81 PHE A O 1
ATOM 668 N N . GLY A 1 82 ? -3.899 -7.849 -1.962 1.00 94.06 82 GLY A N 1
ATOM 669 C CA . GLY A 1 82 ? -3.117 -8.696 -2.848 1.00 94.06 82 GLY A CA 1
ATOM 670 C C . GLY A 1 82 ? -2.051 -7.866 -3.544 1.00 94.06 82 GLY A C 1
ATOM 671 O O . GLY A 1 82 ? -2.309 -6.726 -3.929 1.00 94.06 82 GLY A O 1
ATOM 672 N N . PHE A 1 83 ? -0.876 -8.459 -3.708 1.00 93.69 83 PHE A N 1
ATOM 673 C CA . PHE A 1 83 ? 0.292 -7.844 -4.323 1.00 93.69 83 PHE A CA 1
ATOM 674 C C . PHE A 1 83 ? 0.846 -8.831 -5.345 1.00 93.69 83 PHE A C 1
ATOM 676 O O . PHE A 1 83 ? 1.223 -9.943 -4.974 1.00 93.69 83 PHE A O 1
ATOM 683 N N . LEU A 1 84 ? 0.850 -8.447 -6.619 1.00 92.62 84 LEU A N 1
ATOM 684 C CA . LEU A 1 84 ? 1.362 -9.266 -7.715 1.00 92.62 84 LEU A CA 1
ATOM 685 C C . LEU A 1 84 ? 2.541 -8.550 -8.358 1.00 92.62 84 LEU A C 1
ATOM 687 O O . LEU A 1 84 ? 2.371 -7.455 -8.886 1.00 92.62 84 LEU A O 1
ATOM 691 N N . LEU A 1 85 ? 3.715 -9.172 -8.307 1.00 92.25 85 LEU A N 1
ATOM 692 C CA . LEU A 1 85 ? 4.880 -8.739 -9.067 1.00 92.25 85 LEU A CA 1
ATOM 693 C C . LEU A 1 85 ? 4.974 -9.600 -10.324 1.00 92.25 85 LEU A C 1
ATOM 695 O O . LEU A 1 85 ? 5.155 -10.812 -10.220 1.00 92.25 85 LEU A O 1
ATOM 699 N N . ASP A 1 86 ? 4.862 -8.962 -11.481 1.00 93.75 86 ASP A N 1
ATOM 700 C CA . ASP A 1 86 ? 5.035 -9.569 -12.795 1.00 93.75 86 ASP A CA 1
ATOM 701 C C . ASP A 1 86 ? 6.324 -9.019 -13.413 1.00 93.75 86 ASP A C 1
ATOM 703 O O . ASP A 1 86 ? 6.386 -7.882 -13.894 1.00 93.75 86 ASP A O 1
ATOM 707 N N . THR A 1 87 ? 7.384 -9.822 -13.346 1.00 92.56 87 THR A N 1
ATOM 708 C CA . THR A 1 87 ? 8.705 -9.437 -13.851 1.00 92.56 87 THR A CA 1
ATOM 709 C C . THR A 1 87 ? 8.781 -9.445 -15.370 1.00 92.56 87 THR A C 1
ATOM 711 O O . THR A 1 87 ? 9.602 -8.720 -15.922 1.00 92.56 87 THR A O 1
ATOM 714 N N . ASP A 1 88 ? 7.925 -10.217 -16.042 1.00 93.44 88 ASP A N 1
ATOM 715 C CA . ASP A 1 88 ? 7.917 -10.323 -17.502 1.00 93.44 88 ASP A CA 1
ATOM 716 C C . ASP A 1 88 ? 7.226 -9.103 -18.122 1.00 93.44 88 ASP A C 1
ATOM 718 O O . ASP A 1 88 ? 7.677 -8.559 -19.130 1.00 93.44 88 ASP A O 1
ATOM 722 N N . ARG A 1 89 ? 6.149 -8.626 -17.485 1.00 94.44 89 ARG A N 1
ATOM 723 C CA . ARG A 1 89 ? 5.411 -7.421 -17.897 1.00 94.44 89 ARG A CA 1
ATOM 724 C C . ARG A 1 89 ? 5.922 -6.136 -17.247 1.00 94.44 89 ARG A C 1
ATOM 726 O O . ARG A 1 89 ? 5.341 -5.077 -17.482 1.00 94.44 89 ARG A O 1
ATOM 733 N N . HIS A 1 90 ? 6.984 -6.205 -16.444 1.00 95.50 90 HIS A N 1
ATOM 734 C CA . HIS A 1 90 ? 7.517 -5.061 -15.701 1.00 95.50 90 HIS A CA 1
ATOM 735 C C . HIS A 1 90 ? 6.440 -4.335 -14.868 1.00 95.50 90 HIS A C 1
ATOM 737 O O . HIS A 1 90 ? 6.336 -3.105 -14.897 1.00 95.50 90 HIS A O 1
ATOM 743 N N . ALA A 1 91 ? 5.600 -5.094 -14.158 1.00 96.50 91 ALA A N 1
ATOM 744 C CA . ALA A 1 91 ? 4.408 -4.569 -13.502 1.00 96.50 91 ALA A CA 1
ATOM 745 C C . ALA A 1 91 ? 4.278 -5.002 -12.037 1.00 96.50 91 ALA A C 1
ATOM 747 O O . ALA A 1 91 ? 4.541 -6.145 -11.666 1.00 96.50 91 ALA A O 1
ATOM 748 N N . PHE A 1 92 ? 3.783 -4.086 -11.205 1.00 96.62 92 PHE A N 1
ATOM 749 C CA . PHE A 1 92 ? 3.407 -4.363 -9.823 1.00 96.62 92 PHE A CA 1
ATOM 750 C C . PHE A 1 92 ? 1.946 -3.970 -9.595 1.00 96.62 92 PHE A C 1
ATOM 752 O O . PHE A 1 92 ? 1.595 -2.792 -9.614 1.00 96.62 92 PHE A O 1
ATOM 759 N N . SER A 1 93 ? 1.079 -4.954 -9.373 1.00 96.50 93 SER A N 1
ATOM 760 C CA . SER A 1 93 ? -0.357 -4.742 -9.185 1.00 96.50 93 SER A CA 1
ATOM 761 C C . SER A 1 93 ? -0.784 -4.891 -7.731 1.00 96.50 93 SER A C 1
ATOM 763 O O . SER A 1 93 ? -0.348 -5.797 -7.017 1.00 96.50 93 SER A O 1
ATOM 765 N N . VAL A 1 94 ? -1.697 -4.013 -7.317 1.00 96.75 94 VAL A N 1
ATOM 766 C CA . VAL A 1 94 ? -2.264 -3.957 -5.971 1.00 96.75 94 VAL A CA 1
ATOM 767 C C . VAL A 1 94 ? -3.776 -4.148 -6.030 1.00 96.75 94 VAL A C 1
ATOM 769 O O . VAL A 1 94 ? -4.481 -3.485 -6.798 1.00 96.75 94 VAL A O 1
ATOM 772 N N . PHE A 1 95 ? -4.291 -5.023 -5.170 1.00 95.00 95 PHE A N 1
ATOM 773 C CA . PHE A 1 95 ? -5.696 -5.425 -5.141 1.00 95.00 95 PHE A CA 1
ATOM 774 C C . PHE A 1 95 ? -6.277 -5.326 -3.730 1.00 95.00 95 PHE A C 1
ATOM 776 O O . PHE A 1 95 ? -5.633 -5.727 -2.766 1.00 95.00 95 PHE A O 1
ATOM 783 N N . ASP A 1 96 ? -7.527 -4.882 -3.603 1.00 94.69 96 ASP A N 1
ATOM 784 C CA . ASP A 1 96 ? -8.364 -5.143 -2.427 1.00 94.69 96 ASP A CA 1
ATOM 785 C C . ASP A 1 96 ? -9.080 -6.475 -2.658 1.00 94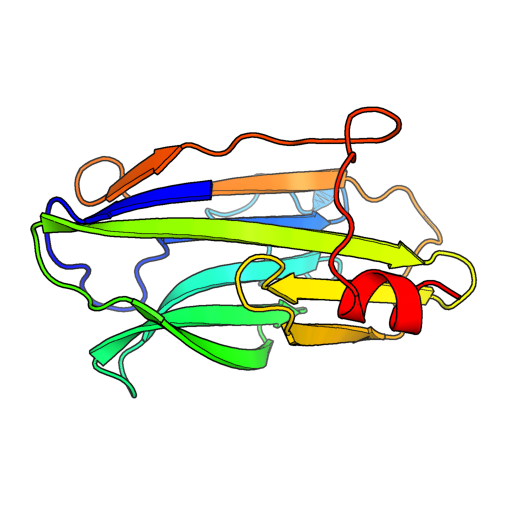.69 96 ASP A C 1
ATOM 787 O O . ASP A 1 96 ? -10.112 -6.547 -3.330 1.00 94.69 96 ASP A O 1
ATOM 791 N N . VAL A 1 97 ? -8.494 -7.548 -2.128 1.00 92.94 97 VAL A N 1
ATOM 792 C CA . VAL A 1 97 ? -8.998 -8.916 -2.301 1.00 92.94 97 VAL A CA 1
ATOM 793 C C . VAL A 1 97 ? -10.318 -9.088 -1.562 1.00 92.94 97 VAL A C 1
ATOM 795 O O . VAL A 1 97 ? -11.232 -9.717 -2.084 1.00 92.94 97 VAL A O 1
ATOM 798 N N . THR A 1 98 ? -10.462 -8.472 -0.384 1.00 91.56 98 THR A N 1
ATOM 799 C CA . THR A 1 98 ? -11.716 -8.516 0.383 1.00 91.56 98 THR A CA 1
ATOM 800 C C . THR A 1 98 ? -12.889 -7.934 -0.403 1.00 91.56 98 THR A C 1
ATOM 802 O O . THR A 1 98 ? -14.014 -8.399 -0.246 1.00 91.56 98 THR A O 1
ATOM 805 N N . ARG A 1 99 ? -12.644 -6.920 -1.240 1.00 91.19 99 ARG A N 1
ATOM 806 C CA . ARG A 1 99 ? -13.669 -6.298 -2.091 1.00 91.19 99 ARG A CA 1
ATOM 807 C C . ARG A 1 99 ? -13.638 -6.757 -3.548 1.00 91.19 99 ARG A C 1
ATOM 809 O O . ARG A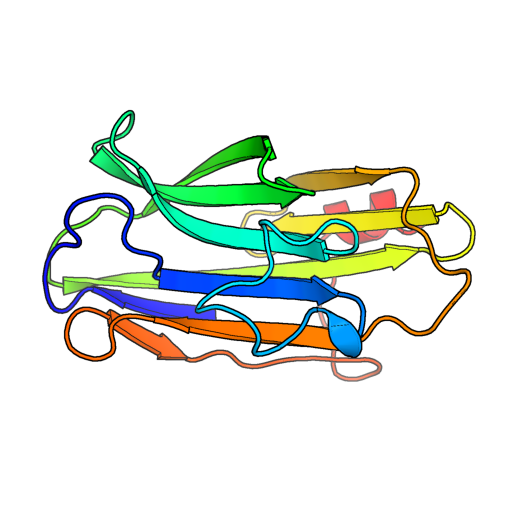 1 99 ? -14.365 -6.176 -4.347 1.00 91.19 99 ARG A O 1
ATOM 816 N N . ASN A 1 100 ? -12.818 -7.752 -3.889 1.00 90.75 100 ASN A N 1
ATOM 817 C CA . ASN A 1 100 ? -12.602 -8.220 -5.259 1.00 90.75 100 ASN A CA 1
ATOM 818 C C . ASN A 1 100 ? -12.386 -7.057 -6.249 1.00 90.75 100 ASN A C 1
ATOM 820 O O . ASN A 1 100 ? -13.110 -6.910 -7.231 1.00 90.75 100 ASN A O 1
ATOM 824 N N . ARG A 1 101 ? -11.438 -6.163 -5.942 1.00 92.56 101 ARG A N 1
ATOM 825 C CA . ARG A 1 101 ? -11.219 -4.922 -6.697 1.00 92.56 101 ARG A CA 1
ATOM 826 C C . ARG A 1 101 ? -9.736 -4.674 -6.958 1.00 92.56 101 ARG A C 1
ATOM 828 O O . ARG A 1 101 ? -8.933 -4.692 -6.029 1.00 92.56 101 ARG A O 1
ATOM 835 N N . ALA A 1 102 ? -9.388 -4.340 -8.199 1.00 93.75 102 ALA A N 1
ATOM 836 C CA . ALA A 1 102 ? -8.072 -3.799 -8.530 1.00 93.75 102 ALA A CA 1
ATOM 837 C C . ALA A 1 102 ? -7.970 -2.347 -8.043 1.00 93.75 102 ALA A C 1
ATOM 839 O O . ALA A 1 102 ? -8.899 -1.555 -8.231 1.00 93.75 102 ALA A O 1
ATOM 840 N N . LEU A 1 103 ? -6.858 -2.009 -7.392 1.00 95.56 103 LEU A N 1
ATOM 841 C CA . LEU A 1 103 ? -6.607 -0.655 -6.900 1.00 95.56 103 LEU A CA 1
ATOM 842 C C . LEU A 1 103 ? -5.717 0.114 -7.869 1.00 95.56 103 LEU A C 1
ATOM 844 O O . LEU A 1 103 ? -6.075 1.220 -8.267 1.00 95.56 103 LEU A O 1
ATOM 848 N N . HIS A 1 104 ? -4.580 -0.470 -8.247 1.00 97.38 104 HIS A N 1
ATOM 849 C CA . HIS A 1 104 ? -3.621 0.151 -9.153 1.00 97.38 104 HIS A CA 1
ATOM 850 C C . HIS A 1 104 ? -2.634 -0.882 -9.707 1.00 97.38 104 HIS A C 1
ATOM 852 O O . HIS A 1 104 ? -2.372 -1.891 -9.053 1.00 97.38 104 HIS A O 1
ATOM 858 N N . THR A 1 105 ? -2.056 -0.590 -10.871 1.00 97.50 105 THR A N 1
ATOM 859 C CA . THR A 1 105 ? -0.897 -1.302 -11.417 1.00 97.50 105 THR A CA 1
ATOM 860 C C . THR A 1 105 ? 0.182 -0.281 -11.724 1.00 97.50 105 THR A C 1
ATOM 862 O O . THR A 1 105 ? -0.018 0.581 -12.576 1.00 97.50 105 THR A O 1
ATOM 865 N N . PHE A 1 106 ? 1.313 -0.389 -11.035 1.00 97.00 106 PHE A N 1
ATOM 866 C CA . PHE A 1 106 ? 2.527 0.322 -11.399 1.00 97.00 106 PHE A CA 1
ATOM 867 C C . PHE A 1 106 ? 3.121 -0.345 -12.640 1.00 97.00 106 PHE A C 1
ATOM 869 O O . PHE A 1 106 ? 3.294 -1.565 -12.659 1.00 97.00 106 PHE A O 1
ATOM 876 N N . THR A 1 107 ? 3.415 0.445 -13.665 1.00 95.25 107 THR A N 1
ATOM 877 C CA . THR A 1 107 ? 4.056 -0.005 -14.906 1.00 95.25 107 THR A CA 1
ATOM 878 C C . THR A 1 107 ? 5.521 0.411 -14.930 1.00 95.25 107 THR A C 1
ATOM 880 O O . THR A 1 107 ? 5.921 1.297 -14.177 1.00 95.25 107 THR A O 1
ATOM 883 N N . GLU A 1 108 ? 6.305 -0.211 -15.813 1.00 93.94 108 GLU A N 1
ATOM 884 C CA . GLU A 1 108 ? 7.733 0.094 -15.989 1.00 93.94 108 GLU A CA 1
ATOM 885 C C . GLU A 1 108 ? 8.537 -0.087 -14.692 1.00 93.94 108 GLU A C 1
ATOM 887 O O . GLU A 1 108 ? 9.463 0.665 -14.386 1.00 93.94 108 GLU A O 1
ATOM 892 N N . VAL A 1 109 ? 8.173 -1.101 -13.904 1.00 94.69 109 VAL A N 1
ATOM 893 C CA . VAL A 1 109 ? 8.916 -1.451 -12.697 1.00 94.69 109 VAL A CA 1
ATOM 894 C C . VAL A 1 109 ? 10.296 -1.968 -13.100 1.00 94.69 109 VAL A C 1
ATOM 896 O O . VAL A 1 109 ? 10.439 -2.912 -13.885 1.00 94.69 109 VAL A O 1
ATOM 899 N N . ASP A 1 110 ? 11.332 -1.333 -12.559 1.00 93.06 110 ASP A N 1
ATOM 900 C CA . ASP A 1 110 ? 12.712 -1.696 -12.848 1.00 93.06 110 ASP A CA 1
ATOM 901 C C . ASP A 1 110 ? 13.145 -2.915 -12.015 1.00 93.06 110 ASP A C 1
ATOM 903 O O . ASP A 1 110 ? 13.489 -2.817 -10.833 1.00 93.06 110 ASP A O 1
ATOM 907 N N . TYR A 1 111 ? 13.194 -4.074 -12.666 1.00 92.62 111 TYR A N 1
ATOM 908 C CA . TYR A 1 111 ? 13.668 -5.335 -12.092 1.00 92.62 111 TYR A CA 1
ATOM 909 C C . TYR A 1 111 ? 15.143 -5.643 -12.413 1.00 92.62 111 TYR A C 1
ATOM 911 O O . TYR A 1 111 ? 15.602 -6.752 -12.147 1.00 92.62 111 TYR A O 1
ATOM 919 N N . SER A 1 112 ? 15.912 -4.686 -12.954 1.00 92.25 112 SER A N 1
ATOM 920 C CA . SER A 1 112 ? 17.328 -4.889 -13.320 1.00 92.25 112 SER A CA 1
ATOM 921 C C . SER A 1 112 ? 18.240 -5.221 -12.133 1.00 92.25 112 SER A C 1
ATOM 923 O O . SER A 1 112 ? 19.296 -5.832 -12.299 1.00 92.25 112 SER A O 1
ATOM 925 N N . ALA A 1 113 ? 17.823 -4.859 -10.921 1.00 91.44 113 ALA A N 1
ATOM 926 C CA . ALA A 1 113 ? 18.446 -5.279 -9.677 1.00 91.44 113 ALA A CA 1
ATOM 927 C C . ALA A 1 113 ? 17.408 -5.875 -8.712 1.00 91.44 113 ALA A C 1
ATOM 929 O O . ALA A 1 113 ? 16.198 -5.845 -8.953 1.00 91.44 113 ALA A O 1
ATOM 930 N N . GLY A 1 114 ? 17.878 -6.394 -7.578 1.00 93.00 114 GLY A N 1
ATOM 931 C CA . GLY A 1 114 ? 16.999 -6.922 -6.537 1.00 93.00 114 GLY A CA 1
ATOM 932 C C . GLY A 1 114 ? 16.070 -5.850 -5.955 1.00 93.00 114 GLY A C 1
ATOM 933 O O . GLY A 1 114 ? 16.502 -4.729 -5.662 1.00 93.00 114 GLY A O 1
ATOM 934 N N . LEU A 1 115 ? 14.802 -6.213 -5.768 1.00 95.50 115 LEU A N 1
ATOM 935 C CA . LEU A 1 115 ? 13.821 -5.445 -5.005 1.00 95.50 115 LEU A CA 1
ATOM 936 C C . LEU A 1 115 ? 13.498 -6.181 -3.710 1.00 95.50 115 LEU A C 1
ATOM 938 O O . LEU A 1 115 ? 13.433 -7.409 -3.674 1.00 95.50 115 LEU A O 1
ATOM 942 N N . TRP A 1 116 ? 13.297 -5.412 -2.651 1.00 95.12 116 TRP A N 1
ATOM 943 C CA . TRP A 1 116 ? 12.999 -5.913 -1.321 1.00 95.12 116 TRP A CA 1
ATOM 944 C C . TRP A 1 116 ? 11.594 -5.477 -0.919 1.00 95.12 116 TRP A C 1
ATOM 946 O O . TRP A 1 116 ? 11.248 -4.308 -1.122 1.00 95.12 116 TRP A O 1
ATOM 956 N N . PRO A 1 117 ? 10.777 -6.386 -0.360 1.00 93.69 117 PRO A N 1
ATOM 957 C CA . PRO A 1 117 ? 9.494 -6.005 0.197 1.00 93.69 117 PRO A CA 1
ATOM 958 C C . PRO A 1 117 ? 9.711 -5.169 1.461 1.00 93.69 117 PRO A C 1
ATOM 960 O O . PRO A 1 117 ? 10.563 -5.480 2.294 1.00 93.69 117 PRO A O 1
ATOM 963 N N . VAL A 1 118 ? 8.911 -4.122 1.609 1.00 94.69 118 VAL A N 1
ATOM 964 C CA . VAL A 1 118 ? 8.935 -3.192 2.738 1.00 94.69 118 VAL A CA 1
ATOM 965 C C . VAL A 1 118 ? 7.576 -3.230 3.416 1.00 94.69 118 VAL A C 1
ATOM 967 O O . VAL A 1 118 ? 6.547 -3.161 2.745 1.00 94.69 118 VAL A O 1
ATOM 970 N N . PHE A 1 119 ? 7.580 -3.312 4.746 1.00 93.38 119 PHE A N 1
ATOM 971 C CA . PHE A 1 119 ? 6.382 -3.239 5.576 1.00 93.38 119 PHE A CA 1
ATOM 972 C C . PHE A 1 119 ? 6.601 -2.199 6.676 1.00 93.38 119 PHE A C 1
ATOM 974 O O . PHE A 1 119 ? 7.411 -2.399 7.580 1.00 93.38 119 PHE A O 1
ATOM 981 N N . GLY A 1 120 ? 5.879 -1.087 6.588 1.00 91.44 120 GLY A N 1
ATOM 982 C CA . GLY A 1 120 ? 5.901 0.013 7.543 1.00 91.44 120 GLY A CA 1
ATOM 983 C C . GLY A 1 120 ? 4.637 0.042 8.396 1.00 91.44 120 GLY A C 1
ATOM 984 O O . GLY A 1 120 ? 3.521 -0.128 7.899 1.00 91.44 120 GLY A O 1
ATOM 985 N N . CYS A 1 121 ? 4.808 0.294 9.691 1.00 91.88 121 CYS A N 1
ATOM 986 C CA . CYS A 1 121 ? 3.730 0.490 10.657 1.00 91.88 121 CYS A CA 1
ATOM 987 C C . CYS A 1 121 ? 4.005 1.787 11.419 1.00 91.88 121 CYS A C 1
ATOM 989 O O . CYS A 1 121 ? 5.104 1.966 11.945 1.00 91.88 121 CYS A O 1
ATOM 991 N N . HIS A 1 122 ? 3.018 2.678 11.523 1.00 90.56 122 HIS A N 1
ATOM 992 C CA . HIS A 1 122 ? 3.246 4.020 12.068 1.00 90.56 122 HIS A CA 1
ATOM 993 C C . HIS A 1 122 ? 2.303 4.361 13.226 1.00 90.56 122 HIS A C 1
ATOM 995 O O . HIS A 1 122 ? 1.248 3.756 13.409 1.00 90.56 122 HIS A O 1
ATOM 1001 N N . TRP A 1 123 ? 2.714 5.353 14.023 1.00 90.69 123 TRP A N 1
ATOM 1002 C CA . TRP A 1 123 ? 1.972 5.920 15.158 1.00 90.69 123 TRP A CA 1
ATOM 1003 C C . TRP A 1 123 ? 1.357 4.879 16.109 1.00 90.69 123 TRP A C 1
ATOM 1005 O O . TRP A 1 123 ? 0.141 4.873 16.312 1.00 90.69 123 TRP A O 1
ATOM 1015 N N . PRO A 1 124 ? 2.167 4.049 16.790 1.00 89.88 124 PRO A N 1
ATOM 1016 C CA . PRO A 1 124 ? 1.667 3.004 17.696 1.00 89.88 124 PRO A CA 1
ATOM 1017 C C . PRO A 1 124 ? 0.853 3.532 18.895 1.00 89.88 124 PRO A C 1
ATOM 1019 O O . PRO A 1 124 ? 0.176 2.760 19.587 1.00 89.88 124 PRO A O 1
ATOM 1022 N N . SER A 1 125 ? 0.922 4.842 19.166 1.00 92.19 125 SER A N 1
ATOM 1023 C CA . SER A 1 125 ? 0.102 5.550 20.158 1.00 92.19 125 SER A CA 1
ATOM 1024 C C . SER A 1 125 ? -1.307 5.901 19.659 1.00 92.19 125 SER A C 1
ATOM 1026 O O . SER A 1 125 ? -2.200 6.115 20.482 1.00 92.19 125 SER A O 1
ATOM 1028 N N . LYS A 1 126 ? -1.517 5.952 18.337 1.00 94.62 126 LYS A N 1
ATOM 1029 C CA . LYS A 1 126 ? -2.795 6.278 17.682 1.00 94.62 126 LYS A CA 1
ATOM 1030 C C . LYS A 1 126 ? -3.420 5.076 16.975 1.00 94.62 126 LYS A C 1
ATOM 1032 O O . LYS A 1 126 ? -4.643 4.996 16.917 1.00 94.62 126 LYS A O 1
ATOM 1037 N N . VAL A 1 127 ? -2.613 4.136 16.483 1.00 95.56 127 VAL A N 1
ATOM 1038 C CA . VAL A 1 127 ? -3.053 2.974 15.702 1.00 95.56 127 VAL A CA 1
ATOM 1039 C C . VAL A 1 127 ? -2.497 1.689 16.308 1.00 95.56 127 VAL A C 1
ATOM 1041 O O . VAL A 1 127 ? -1.316 1.601 16.640 1.00 95.56 127 VAL A O 1
ATOM 1044 N N . LYS A 1 128 ? -3.343 0.663 16.425 1.00 95.88 128 LYS A N 1
ATOM 1045 C CA . LYS A 1 128 ? -2.907 -0.729 16.600 1.00 95.88 128 LYS A CA 1
ATOM 1046 C C . LYS A 1 128 ? -3.087 -1.454 15.282 1.00 95.88 128 LYS A C 1
ATOM 1048 O O . LYS A 1 128 ? -4.186 -1.438 14.741 1.00 95.88 128 LYS A O 1
ATOM 1053 N N . LEU A 1 129 ? -2.026 -2.056 14.767 1.00 94.88 129 LEU A N 1
ATOM 1054 C CA . LEU A 1 129 ? -1.986 -2.656 13.440 1.00 94.88 129 LEU A CA 1
ATOM 1055 C C . LEU A 1 129 ? -1.382 -4.052 13.537 1.00 94.88 129 LEU A C 1
ATOM 1057 O O . LEU A 1 129 ? -0.384 -4.262 14.219 1.00 94.88 129 LEU A O 1
ATOM 1061 N N . GLU A 1 130 ? -2.003 -4.980 12.830 1.00 94.19 130 GLU A N 1
ATOM 1062 C CA . GLU A 1 130 ? -1.568 -6.355 12.677 1.00 94.19 130 GLU A CA 1
ATOM 1063 C C . GLU A 1 130 ? -1.542 -6.689 11.183 1.00 94.19 130 GLU A C 1
ATOM 1065 O O . GLU A 1 130 ? -2.531 -6.518 10.451 1.00 94.19 130 GLU A O 1
ATOM 1070 N N . MET A 1 131 ? -0.390 -7.167 10.726 1.00 91.00 131 MET A N 1
ATOM 1071 C CA . MET A 1 131 ? -0.200 -7.665 9.374 1.00 91.00 131 MET A CA 1
ATOM 1072 C C . MET A 1 131 ? 0.177 -9.137 9.432 1.00 91.00 131 MET A C 1
ATOM 1074 O O . MET A 1 131 ? 1.098 -9.520 10.144 1.00 91.00 131 MET A O 1
ATOM 1078 N N . ALA A 1 132 ? -0.528 -9.938 8.644 1.00 89.62 132 ALA A N 1
ATOM 1079 C CA . ALA A 1 132 ? -0.160 -11.310 8.353 1.00 89.62 132 ALA A CA 1
ATOM 1080 C C . ALA A 1 132 ? 0.165 -11.380 6.862 1.00 89.62 132 ALA A C 1
ATOM 1082 O O . ALA A 1 132 ? -0.606 -10.869 6.043 1.00 89.62 132 ALA A O 1
ATOM 1083 N N . LEU A 1 133 ? 1.307 -11.979 6.535 1.00 88.88 133 LEU A N 1
ATOM 1084 C CA . LEU A 1 133 ? 1.757 -12.182 5.166 1.00 88.88 133 LEU A CA 1
ATOM 1085 C C . LEU A 1 133 ? 1.531 -13.645 4.783 1.00 88.88 133 LEU A C 1
ATOM 1087 O O . LEU A 1 133 ? 1.953 -14.542 5.507 1.00 88.88 133 LEU A O 1
ATOM 1091 N N . LEU A 1 134 ? 0.884 -13.864 3.641 1.00 86.62 134 LEU A N 1
ATOM 1092 C CA . LEU A 1 134 ? 0.727 -15.178 3.022 1.00 86.62 134 LEU A CA 1
ATOM 1093 C C . LEU A 1 134 ? 1.514 -15.175 1.713 1.00 86.62 134 LEU A C 1
ATOM 1095 O O . LEU A 1 134 ? 1.368 -14.244 0.919 1.00 86.62 134 LEU A O 1
ATOM 1099 N N . THR A 1 135 ? 2.344 -16.191 1.487 1.00 85.25 135 THR A N 1
ATOM 1100 C CA . THR A 1 135 ? 3.153 -16.318 0.266 1.00 85.25 135 THR A CA 1
ATOM 1101 C C . THR A 1 135 ? 3.112 -17.743 -0.279 1.00 85.25 135 THR A C 1
ATOM 1103 O O . THR A 1 135 ? 2.848 -18.704 0.446 1.00 85.25 135 THR A O 1
ATOM 1106 N N . GLY A 1 136 ? 3.363 -17.890 -1.583 1.00 80.75 136 GLY A N 1
ATOM 1107 C CA . GLY A 1 136 ? 3.469 -19.192 -2.242 1.00 80.75 136 GLY A CA 1
ATOM 1108 C C . GLY A 1 136 ? 2.257 -20.092 -1.988 1.00 80.75 136 GLY A C 1
ATOM 1109 O O . GLY A 1 136 ? 1.118 -19.703 -2.237 1.00 80.75 136 GLY A O 1
ATOM 1110 N N . LYS A 1 137 ? 2.512 -21.298 -1.470 1.00 76.69 137 LYS A N 1
ATOM 1111 C CA . LYS A 1 137 ? 1.485 -22.324 -1.219 1.00 76.69 137 LYS A CA 1
ATOM 1112 C C . LYS A 1 137 ? 0.429 -21.929 -0.178 1.00 76.69 137 LYS A C 1
ATOM 1114 O O . LYS A 1 137 ? -0.623 -22.558 -0.135 1.00 76.69 137 LYS A O 1
ATOM 1119 N N . ASP A 1 138 ? 0.698 -20.912 0.641 1.00 75.81 138 ASP A N 1
ATOM 1120 C CA . ASP A 1 138 ? -0.232 -20.459 1.680 1.00 75.81 138 ASP A CA 1
ATOM 1121 C C . ASP A 1 138 ? -1.303 -19.503 1.118 1.00 75.81 138 ASP A C 1
ATOM 1123 O O . ASP A 1 138 ? -2.275 -19.160 1.798 1.00 75.81 138 ASP A O 1
ATOM 1127 N N . ILE A 1 139 ? -1.174 -19.103 -0.154 1.00 78.56 139 ILE A N 1
ATOM 1128 C CA . ILE A 1 139 ? -2.193 -18.351 -0.887 1.00 78.56 139 ILE A CA 1
ATOM 1129 C C . ILE A 1 139 ? -3.274 -19.331 -1.366 1.00 78.56 139 ILE A C 1
ATOM 1131 O O . ILE A 1 139 ? -3.232 -19.854 -2.475 1.00 78.56 139 ILE A O 1
ATOM 1135 N N . SER A 1 140 ? -4.258 -19.591 -0.508 1.00 66.38 140 SER A N 1
ATOM 1136 C CA . SER A 1 140 ? -5.377 -20.506 -0.798 1.00 66.38 140 SER A CA 1
ATOM 1137 C C . SER A 1 140 ? -6.579 -19.834 -1.475 1.00 66.38 140 SER A C 1
ATOM 1139 O O . SER A 1 140 ? -7.449 -20.521 -2.006 1.00 66.38 140 SER A O 1
ATOM 1141 N N . GLN A 1 141 ? -6.639 -18.497 -1.473 1.00 61.47 141 GLN A N 1
ATOM 1142 C CA . GLN A 1 141 ? -7.717 -17.706 -2.073 1.00 61.47 141 GLN A CA 1
ATOM 1143 C C . GLN A 1 141 ? -7.139 -16.488 -2.800 1.00 61.47 141 GLN A C 1
ATOM 1145 O O . GLN A 1 141 ? -6.888 -15.443 -2.200 1.00 61.47 141 GLN A O 1
ATOM 1150 N N . LEU A 1 142 ? -6.929 -16.622 -4.108 1.00 61.56 142 LEU A N 1
ATOM 1151 C CA . LEU A 1 142 ? -6.748 -15.470 -4.989 1.00 61.56 142 LEU A CA 1
ATOM 1152 C C . LEU A 1 142 ? -8.137 -14.921 -5.326 1.00 61.56 142 LEU A C 1
ATOM 1154 O O . LEU A 1 142 ? -9.007 -15.685 -5.738 1.00 61.56 142 LEU A O 1
ATOM 1158 N N . GLY A 1 143 ? -8.358 -13.618 -5.141 1.00 61.12 143 GLY A N 1
ATOM 1159 C CA . GLY A 1 143 ? -9.593 -12.985 -5.615 1.00 61.12 143 GLY A CA 1
ATOM 1160 C C . GLY A 1 143 ? -9.730 -13.146 -7.132 1.00 61.12 143 GLY A C 1
ATOM 1161 O O . GLY A 1 143 ? -8.718 -13.163 -7.834 1.00 61.12 143 GLY A O 1
ATOM 1162 N N . GLU A 1 144 ? -10.958 -13.239 -7.645 1.00 66.56 144 GLU A N 1
ATOM 1163 C CA . GLU A 1 144 ? -11.229 -13.418 -9.083 1.00 66.56 144 GLU A CA 1
ATOM 1164 C C . GLU A 1 144 ? -10.533 -12.346 -9.934 1.00 66.56 144 GLU A C 1
ATOM 1166 O O . GLU A 1 144 ? -9.961 -12.647 -10.979 1.00 66.56 144 GLU A O 1
ATOM 1171 N N . VAL A 1 145 ? -10.494 -11.098 -9.451 1.00 59.97 145 VAL A N 1
ATOM 1172 C CA . VAL A 1 145 ? -9.787 -10.005 -10.133 1.00 59.97 145 VAL A CA 1
ATOM 1173 C C . VAL A 1 145 ? -8.281 -10.260 -10.226 1.00 59.97 145 VAL A C 1
ATOM 1175 O O . VAL A 1 145 ? -7.665 -9.900 -11.226 1.00 59.97 145 VAL A O 1
ATOM 1178 N N . VAL A 1 146 ? -7.671 -10.905 -9.230 1.00 65.56 146 VAL A N 1
ATOM 1179 C CA . VAL A 1 146 ? -6.244 -11.261 -9.290 1.00 65.56 146 VAL A CA 1
ATOM 1180 C C . VAL A 1 146 ? -6.016 -12.344 -10.344 1.00 65.56 146 VAL A C 1
ATOM 1182 O O . VAL A 1 146 ? -5.058 -12.261 -11.102 1.00 65.56 146 VAL A O 1
ATOM 1185 N N . GLN A 1 147 ? -6.926 -13.316 -10.449 1.00 64.31 147 GLN A N 1
ATOM 1186 C CA . GLN A 1 147 ? -6.837 -14.393 -11.441 1.00 64.31 147 GLN A CA 1
ATOM 1187 C C . GLN A 1 147 ? -6.973 -13.874 -12.880 1.00 64.31 147 GLN A C 1
ATOM 1189 O O . GLN A 1 147 ? -6.246 -14.321 -13.757 1.00 64.31 147 GLN A O 1
ATOM 1194 N N . GLN A 1 148 ? -7.854 -12.898 -13.119 1.00 60.62 148 GLN A N 1
ATOM 1195 C CA . GLN A 1 148 ? -8.033 -12.285 -14.443 1.00 60.62 148 GLN A CA 1
ATOM 1196 C C . GLN A 1 148 ? -6.837 -11.430 -14.882 1.00 60.62 148 GLN A C 1
ATOM 1198 O O . GLN A 1 148 ? -6.601 -11.288 -16.077 1.00 60.62 148 GLN A O 1
ATOM 1203 N N . ASN A 1 149 ? -6.100 -10.848 -13.930 1.00 58.44 149 ASN A N 1
ATOM 1204 C CA . ASN A 1 149 ? -4.950 -9.983 -14.218 1.00 58.44 149 ASN A CA 1
ATOM 1205 C C . ASN A 1 149 ? -3.599 -10.718 -14.159 1.00 58.44 149 ASN A C 1
ATOM 1207 O O . ASN A 1 149 ? -2.600 -10.161 -14.603 1.00 58.44 149 ASN A O 1
ATOM 1211 N N . GLY A 1 150 ? -3.563 -11.939 -13.617 1.00 55.12 150 GLY A N 1
ATOM 1212 C CA . GLY A 1 150 ? -2.371 -12.792 -13.546 1.00 55.12 150 GLY A CA 1
ATOM 1213 C C . GLY A 1 150 ? -2.278 -13.866 -14.638 1.00 55.12 150 GLY A C 1
ATOM 1214 O O . GLY A 1 150 ? -1.380 -14.701 -14.559 1.00 55.12 150 GLY A O 1
ATOM 1215 N N . ALA A 1 151 ? -3.208 -13.876 -15.601 1.00 46.12 151 ALA A N 1
ATOM 1216 C CA . ALA A 1 151 ? -3.214 -14.763 -16.769 1.00 46.12 151 ALA A CA 1
ATOM 1217 C C . ALA A 1 151 ? -2.588 -14.108 -18.018 1.00 46.12 151 ALA A C 1
ATOM 1219 O O . ALA A 1 151 ? -2.587 -12.854 -18.146 1.00 46.12 151 ALA A O 1
#

Organism: Dreissena polymorpha (NCBI:txid45954)

InterPro domains:
  IPR013320 Concanavalin A-like lectin/glucanase domain superfamily [SSF49899] (48-129)
  IPR043136 B30.2/SPRY domain superfamily [G3DSA:2.60.120.920] (13-135)

Secondary structure (DSSP, 8-state):
-EEEESS---TT-EEEEEEEE-GGGSSSSS-STTSTTEEEEEEEEETTTTEEEEEEEETTEEEEEEEEE--STT-EEE--EEEEEETTTTEEEEEETTTTEEEEEE-S---SS--EEEEEE--TTTEEEE-----GGG-----HHHHHH--